Protein AF-A0A8J5E9F4-F1 (afdb_monomer_lite)

Secondary structure (DSSP, 8-state):
-HHHHHHHHHHHHHHHHHHHHHHHHHS---TTSSEEEEEESS-SSS-S---EEEEEPTT-PPPPEEEEEEEEEEEEESS-EEEEEESSSS--SS-SEEEEE-TT--EEEEEEEEEEEEEEEE--S--HHHHHHHHHHHHHHHTT--

Foldseek 3Di:
DVVVVVVVVVVVVVLQVVQVVCVVVVPDADLQFQKKKFFDAPDLQPSDDTPDIDTHGPPDFDDKDFAPKTQKMFMQGQAWKKKFFDQDSPPDDDTPDIDIAGNHDGDINRGPDIGGIMTIDGDVPPDVVNVVVVVVVVVVVVVVPD

Structure (mmCIF, N/CA/C/O backbone):
data_AF-A0A8J5E9F4-F1
#
_entry.id   AF-A0A8J5E9F4-F1
#
loop_
_atom_site.group_PDB
_atom_site.id
_atom_site.type_symbol
_atom_site.label_atom_id
_atom_site.label_alt_id
_atom_site.label_comp_id
_atom_site.label_asym_id
_atom_site.label_entity_id
_atom_site.label_seq_id
_atom_site.pdbx_PDB_ins_code
_atom_site.Cartn_x
_atom_site.Cartn_y
_atom_site.Cartn_z
_atom_site.occupancy
_atom_site.B_iso_or_equiv
_atom_site.auth_seq_id
_atom_site.auth_comp_id
_atom_site.auth_asym_id
_atom_site.auth_atom_id
_atom_site.pdbx_PDB_model_num
ATOM 1 N N . MET A 1 1 ? 1.496 -10.541 -42.081 1.00 54.34 1 MET A N 1
ATOM 2 C CA . MET A 1 1 ? 2.315 -10.512 -40.844 1.00 54.34 1 MET A CA 1
ATOM 3 C C . MET A 1 1 ? 2.073 -9.296 -39.942 1.00 54.34 1 MET A C 1
ATOM 5 O O . MET A 1 1 ? 1.947 -9.504 -38.746 1.00 54.34 1 MET A O 1
ATOM 9 N N . LYS A 1 2 ? 1.945 -8.055 -40.449 1.00 53.44 2 LYS A N 1
ATOM 10 C CA . LYS A 1 2 ? 1.704 -6.860 -39.599 1.00 53.44 2 LYS A CA 1
ATOM 11 C C . LYS A 1 2 ? 0.349 -6.853 -38.862 1.00 53.44 2 LYS A C 1
ATOM 13 O O . LYS A 1 2 ? 0.296 -6.447 -37.709 1.00 53.44 2 LYS A O 1
ATOM 18 N N . PHE A 1 3 ? -0.716 -7.371 -39.483 1.00 54.38 3 PHE A N 1
ATOM 19 C CA . PHE A 1 3 ? -2.046 -7.457 -38.859 1.00 54.38 3 PHE A CA 1
ATOM 20 C C . PHE A 1 3 ? -2.088 -8.374 -37.627 1.00 54.38 3 PHE A C 1
ATOM 22 O O . PHE A 1 3 ? -2.706 -8.016 -36.632 1.00 54.38 3 PHE A O 1
ATOM 29 N N . SER A 1 4 ? -1.378 -9.507 -37.641 1.00 64.38 4 SER A N 1
ATOM 30 C CA . SER A 1 4 ? -1.339 -10.417 -36.486 1.00 64.38 4 SER A CA 1
ATOM 31 C C . SER A 1 4 ? -0.667 -9.788 -35.266 1.00 64.38 4 SER A C 1
ATOM 33 O O . SER A 1 4 ? -1.119 -10.011 -34.152 1.00 64.38 4 SER A O 1
ATOM 35 N N . ILE A 1 5 ? 0.367 -8.963 -35.461 1.00 69.88 5 ILE A N 1
ATOM 36 C CA . ILE A 1 5 ? 1.056 -8.280 -34.354 1.00 69.88 5 ILE A CA 1
ATOM 37 C C . ILE A 1 5 ? 0.136 -7.235 -33.711 1.00 69.88 5 ILE A C 1
ATOM 39 O O . ILE A 1 5 ? 0.057 -7.160 -32.490 1.00 69.88 5 ILE A O 1
ATOM 43 N N . ILE A 1 6 ? -0.608 -6.474 -34.521 1.00 71.75 6 ILE A N 1
ATOM 44 C CA . ILE A 1 6 ? -1.554 -5.464 -34.022 1.00 71.75 6 ILE A CA 1
ATOM 45 C C . ILE A 1 6 ? -2.678 -6.124 -33.212 1.00 71.75 6 ILE A C 1
ATOM 47 O O . ILE A 1 6 ? -3.019 -5.640 -32.136 1.00 71.75 6 ILE A O 1
ATOM 51 N N . VAL A 1 7 ? -3.209 -7.256 -33.683 1.00 73.81 7 VAL A N 1
ATOM 52 C CA . VAL A 1 7 ? -4.255 -8.007 -32.969 1.00 73.81 7 VAL A CA 1
ATOM 53 C C . VAL A 1 7 ? -3.731 -8.572 -31.647 1.00 73.81 7 VAL A C 1
ATOM 55 O O . VAL A 1 7 ? -4.403 -8.447 -30.628 1.00 73.81 7 VAL A O 1
ATOM 58 N N . ILE A 1 8 ? -2.515 -9.128 -31.628 1.00 72.38 8 ILE A N 1
ATOM 59 C CA . ILE A 1 8 ? -1.897 -9.645 -30.396 1.00 72.38 8 ILE A CA 1
ATOM 60 C C . ILE A 1 8 ? -1.695 -8.520 -29.374 1.00 72.38 8 ILE A C 1
ATOM 62 O O . ILE A 1 8 ? -2.064 -8.679 -28.212 1.00 72.38 8 ILE A O 1
ATOM 66 N N . LEU A 1 9 ? -1.167 -7.368 -29.798 1.00 69.31 9 LEU A N 1
ATOM 67 C CA . LEU A 1 9 ? -0.972 -6.217 -28.912 1.00 69.31 9 LEU A CA 1
ATOM 68 C C . LEU A 1 9 ? -2.304 -5.681 -28.370 1.00 69.31 9 LEU A C 1
ATOM 70 O O . LEU A 1 9 ? -2.402 -5.402 -27.177 1.00 69.31 9 LEU A O 1
ATOM 74 N N . ALA A 1 10 ? -3.341 -5.601 -29.207 1.00 70.56 10 ALA A N 1
ATOM 75 C CA . ALA A 1 10 ? -4.676 -5.194 -28.776 1.00 70.56 10 ALA A CA 1
ATOM 76 C C . ALA A 1 10 ? -5.272 -6.170 -27.747 1.00 70.56 10 ALA A C 1
ATOM 78 O O . ALA A 1 10 ? -5.813 -5.735 -26.733 1.00 70.56 10 ALA A O 1
ATOM 79 N N . CYS A 1 11 ? -5.124 -7.483 -27.953 1.00 69.62 11 CYS A N 1
ATOM 80 C CA . CYS A 1 11 ? -5.562 -8.488 -26.982 1.00 69.62 11 CYS A CA 1
ATOM 81 C C . CYS A 1 11 ? -4.821 -8.364 -25.643 1.00 69.62 11 CYS A C 1
ATOM 83 O O . CYS A 1 11 ? -5.462 -8.438 -24.598 1.00 69.62 11 CYS A O 1
ATOM 85 N N . ILE A 1 12 ? -3.504 -8.133 -25.655 1.00 70.69 12 ILE A N 1
ATOM 86 C CA . ILE A 1 12 ? -2.720 -7.930 -24.426 1.00 70.69 12 ILE A CA 1
ATOM 87 C C . ILE A 1 12 ? -3.234 -6.703 -23.661 1.00 70.69 12 ILE A C 1
ATOM 89 O O . ILE A 1 12 ? -3.514 -6.806 -22.467 1.00 70.69 12 ILE A O 1
ATOM 93 N N . TYR A 1 13 ? -3.447 -5.581 -24.353 1.00 68.06 13 TYR A N 1
ATOM 94 C CA . TYR A 1 13 ? -3.987 -4.359 -23.747 1.00 68.06 13 TYR A CA 1
ATOM 95 C C . TYR A 1 13 ? -5.382 -4.564 -23.143 1.00 68.06 13 TYR A C 1
ATOM 97 O O . TYR A 1 13 ? -5.653 -4.105 -22.033 1.00 68.06 13 TYR A O 1
ATOM 105 N N . LEU A 1 14 ? -6.263 -5.287 -23.840 1.00 66.75 14 LEU A N 1
ATOM 106 C CA . LEU A 1 14 ? -7.608 -5.588 -23.344 1.00 66.75 14 LEU A CA 1
ATOM 107 C C . LEU A 1 14 ? -7.574 -6.465 -22.085 1.00 66.75 14 LEU A C 1
ATOM 109 O O . LEU A 1 14 ? -8.319 -6.204 -21.141 1.00 66.75 14 LEU A O 1
ATOM 113 N N . VAL A 1 15 ? -6.686 -7.462 -22.032 1.00 67.00 15 VAL A N 1
ATOM 114 C CA . VAL A 1 15 ? -6.511 -8.322 -20.848 1.00 67.00 15 VAL A CA 1
ATOM 115 C C . VAL A 1 15 ? -5.973 -7.520 -19.659 1.00 67.00 15 VAL A C 1
ATOM 117 O O . VAL A 1 15 ? -6.469 -7.668 -18.538 1.00 67.00 15 VAL A O 1
ATOM 120 N N . GLN A 1 16 ? -5.011 -6.622 -19.889 1.00 63.78 16 GLN A N 1
ATOM 121 C CA . GLN A 1 16 ? -4.491 -5.734 -18.846 1.00 63.78 16 GLN A CA 1
ATOM 122 C C . GLN A 1 16 ? -5.591 -4.817 -18.294 1.00 63.78 16 GLN A C 1
ATOM 124 O O . GLN A 1 16 ? -5.787 -4.767 -17.077 1.00 63.78 16 GLN A O 1
ATOM 129 N N . ALA A 1 17 ? -6.358 -4.166 -19.173 1.00 64.00 17 ALA A N 1
ATOM 130 C CA . ALA A 1 17 ? -7.455 -3.282 -18.786 1.00 64.00 17 ALA A CA 1
ATOM 131 C C . ALA A 1 17 ? -8.556 -4.022 -18.006 1.00 64.00 17 ALA A C 1
ATOM 133 O O . ALA A 1 17 ? -9.027 -3.517 -16.987 1.00 64.00 17 ALA A O 1
ATOM 134 N N . ALA A 1 18 ? -8.916 -5.240 -18.424 1.00 65.00 18 ALA A N 1
ATOM 135 C CA . ALA A 1 18 ? -9.903 -6.066 -17.729 1.00 65.00 18 ALA A CA 1
ATOM 136 C C . ALA A 1 18 ? -9.443 -6.457 -16.314 1.00 65.00 18 ALA A C 1
ATOM 138 O O . ALA A 1 18 ? -10.214 -6.344 -15.363 1.00 65.00 18 ALA A O 1
ATOM 139 N N . SER A 1 19 ? -8.172 -6.841 -16.147 1.00 65.06 19 SER A N 1
ATOM 140 C CA . SER A 1 19 ? -7.621 -7.212 -14.834 1.00 65.06 19 SER A CA 1
ATOM 141 C C . SER A 1 19 ? -7.599 -6.042 -13.841 1.00 65.06 19 SER A C 1
ATOM 143 O O . SER A 1 19 ? -7.867 -6.223 -12.651 1.00 65.06 19 SER A O 1
ATOM 145 N N . LEU A 1 20 ? -7.325 -4.828 -14.330 1.00 63.69 20 LEU A N 1
ATOM 146 C CA . LEU A 1 20 ? -7.432 -3.596 -13.553 1.00 63.69 20 LEU A CA 1
ATOM 147 C C . LEU A 1 20 ? -8.896 -3.309 -13.220 1.00 63.69 20 LEU A C 1
ATOM 149 O O . LEU A 1 20 ? -9.217 -3.104 -12.054 1.00 63.69 20 LEU A O 1
ATOM 153 N N . PHE A 1 21 ? -9.794 -3.368 -14.202 1.00 60.44 21 PHE A N 1
ATOM 154 C CA . PHE A 1 21 ? -11.221 -3.108 -14.010 1.00 60.44 21 PHE A CA 1
ATOM 155 C C . PHE A 1 21 ? -11.863 -4.045 -12.975 1.00 60.44 21 PHE A C 1
ATOM 157 O O . PHE A 1 21 ? -12.551 -3.578 -12.065 1.00 60.44 21 PHE A O 1
ATOM 164 N N . GLU A 1 22 ? -11.570 -5.348 -13.026 1.00 62.75 22 GLU A N 1
ATOM 165 C CA . GLU A 1 22 ? -12.019 -6.304 -12.007 1.00 62.75 22 GLU A CA 1
ATOM 166 C C . GLU A 1 22 ? -11.485 -5.971 -10.612 1.00 62.75 22 GLU A C 1
ATOM 168 O O . GLU A 1 22 ? -12.187 -6.176 -9.626 1.00 62.75 22 GLU A O 1
ATOM 173 N N . ARG A 1 23 ? -10.273 -5.422 -10.490 1.00 66.75 23 ARG A N 1
ATOM 174 C CA . ARG A 1 23 ? -9.724 -4.988 -9.194 1.00 66.75 23 ARG A CA 1
ATOM 175 C C . ARG A 1 23 ? -10.371 -3.697 -8.713 1.00 66.75 23 ARG A C 1
ATOM 177 O O . ARG A 1 23 ? -10.712 -3.601 -7.535 1.00 66.75 23 ARG A O 1
ATOM 184 N N . TYR A 1 24 ? -10.616 -2.750 -9.616 1.00 62.62 24 TYR A N 1
ATOM 185 C CA . TYR A 1 24 ? -11.368 -1.531 -9.325 1.00 62.62 24 TYR A CA 1
ATOM 186 C C . TYR A 1 24 ? -12.796 -1.845 -8.866 1.00 62.62 24 TYR A C 1
ATOM 188 O O . TYR A 1 24 ? -13.279 -1.205 -7.935 1.00 62.62 24 TYR A O 1
ATOM 196 N N . ILE A 1 25 ? -13.468 -2.841 -9.445 1.00 55.91 25 ILE A N 1
ATOM 197 C CA . ILE A 1 25 ? -14.843 -3.207 -9.065 1.00 55.91 25 ILE A CA 1
ATOM 198 C C . ILE A 1 25 ? -14.876 -4.176 -7.881 1.00 55.91 25 ILE A C 1
ATOM 200 O O . ILE A 1 25 ? -15.697 -4.018 -6.980 1.00 55.91 25 ILE A O 1
ATOM 204 N N . GLY A 1 26 ? -13.985 -5.166 -7.861 1.00 52.78 26 GLY A N 1
ATOM 205 C CA . GLY A 1 26 ? -13.918 -6.224 -6.855 1.00 52.78 26 GLY A CA 1
ATOM 206 C C . GLY A 1 26 ? -13.401 -5.746 -5.500 1.00 52.78 26 GLY A C 1
ATOM 207 O O . GLY A 1 26 ? -13.837 -6.253 -4.466 1.00 52.78 26 GLY A O 1
ATOM 208 N N . ASN A 1 27 ? -12.552 -4.713 -5.465 1.00 56.38 27 ASN A N 1
ATOM 209 C CA . ASN A 1 27 ? -12.261 -3.978 -4.235 1.00 56.38 27 ASN A CA 1
ATOM 210 C C . ASN A 1 27 ? -13.350 -2.926 -3.989 1.00 56.38 27 ASN A C 1
ATOM 212 O O . ASN A 1 27 ? -13.087 -1.720 -3.998 1.00 56.38 27 ASN A O 1
ATOM 216 N N . LYS A 1 28 ? -14.598 -3.362 -3.779 1.00 54.12 28 LYS A N 1
ATOM 217 C CA . LYS A 1 28 ? -15.578 -2.509 -3.096 1.00 54.12 28 LYS A CA 1
ATOM 218 C C . LYS A 1 28 ? -15.034 -2.193 -1.703 1.00 54.12 28 LYS A C 1
ATOM 220 O O . LYS A 1 28 ? -14.598 -3.096 -0.990 1.00 54.12 28 LYS A O 1
ATOM 225 N N . VAL A 1 29 ? -15.045 -0.906 -1.376 1.00 54.66 29 VAL A N 1
ATOM 226 C CA . VAL A 1 29 ? -14.647 -0.306 -0.100 1.00 54.66 29 VAL A CA 1
ATOM 227 C C . VAL A 1 29 ? -15.392 -1.039 1.017 1.00 54.66 29 VAL A C 1
ATOM 229 O O . VAL A 1 29 ? -16.593 -0.870 1.203 1.00 54.66 29 VAL A O 1
ATOM 232 N N . ASN A 1 30 ? -14.711 -1.969 1.686 1.00 61.59 30 ASN A N 1
ATOM 233 C CA . ASN A 1 30 ? -15.282 -2.704 2.803 1.00 61.59 30 ASN A CA 1
ATOM 234 C C . ASN A 1 30 ? -14.926 -1.938 4.069 1.00 61.59 30 ASN A C 1
ATOM 236 O O . ASN A 1 30 ? -13.826 -2.108 4.583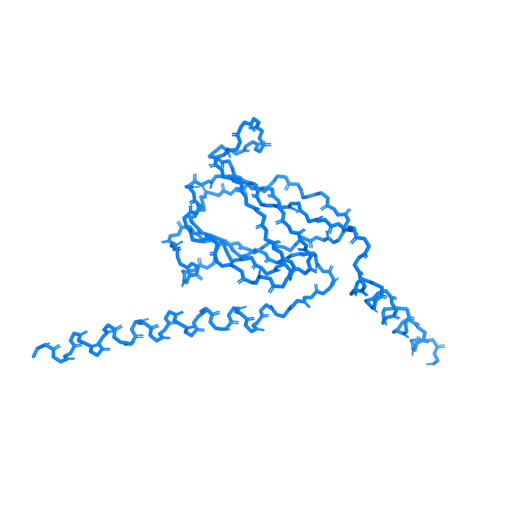 1.00 61.59 30 ASN A O 1
ATOM 240 N N . TYR A 1 31 ? -15.879 -1.165 4.590 1.00 62.88 31 TYR A N 1
ATOM 241 C CA . TYR A 1 31 ? -15.730 -0.304 5.774 1.00 62.88 31 TYR A CA 1
ATOM 242 C C . TYR A 1 31 ? -15.305 -1.044 7.059 1.00 62.88 31 TYR A C 1
ATOM 244 O O . TYR A 1 31 ? -14.986 -0.429 8.072 1.00 62.88 31 TYR A O 1
ATOM 252 N N . LYS A 1 32 ? -15.269 -2.384 7.036 1.00 67.19 32 LYS A N 1
ATOM 253 C CA . LYS A 1 32 ? -14.634 -3.212 8.072 1.00 67.19 32 LYS A CA 1
ATOM 254 C C . LYS A 1 32 ? -13.107 -3.035 8.127 1.00 67.19 32 LYS A C 1
ATOM 256 O O . LYS A 1 32 ? -12.493 -3.392 9.135 1.00 67.19 32 LYS A O 1
ATOM 261 N N . TYR A 1 33 ? -12.500 -2.554 7.047 1.00 74.19 33 TYR A N 1
ATOM 262 C CA . TYR A 1 33 ? -11.066 -2.356 6.862 1.00 74.19 33 TYR A CA 1
ATOM 263 C C . TYR A 1 33 ? -10.802 -0.906 6.452 1.00 74.19 33 TYR A C 1
ATOM 265 O O . TYR A 1 33 ? -11.607 -0.311 5.746 1.00 74.19 33 TYR A O 1
ATOM 273 N N . SER A 1 34 ? -9.670 -0.346 6.874 1.00 76.44 34 SER A N 1
ATOM 274 C CA . SER A 1 34 ? -9.265 0.992 6.450 1.00 76.44 34 SER A CA 1
ATOM 275 C C . SER A 1 34 ? -8.694 1.029 5.045 1.00 76.44 34 SER A C 1
ATOM 277 O O . SER A 1 34 ? -8.848 2.013 4.335 1.00 76.44 34 SER A O 1
ATOM 279 N N . ALA A 1 35 ? -8.054 -0.058 4.631 1.00 78.56 35 ALA A N 1
ATOM 280 C CA . ALA A 1 35 ? -7.573 -0.231 3.275 1.00 78.56 35 ALA A CA 1
ATOM 281 C C . ALA A 1 35 ? -7.400 -1.709 2.961 1.00 78.56 35 ALA A C 1
ATOM 283 O O . ALA A 1 35 ? -7.118 -2.530 3.844 1.00 78.56 35 ALA A O 1
ATOM 284 N N . LYS A 1 36 ? -7.497 -2.024 1.674 1.00 82.88 36 LYS A N 1
ATOM 285 C CA . LYS A 1 36 ? -6.972 -3.260 1.113 1.00 82.88 36 LYS A CA 1
ATOM 286 C C . LYS A 1 36 ? -5.835 -2.928 0.157 1.00 82.88 36 LYS A C 1
ATOM 288 O O . LYS A 1 36 ? -6.011 -2.131 -0.761 1.00 82.88 36 LYS A O 1
ATOM 293 N N . VAL A 1 37 ? -4.690 -3.564 0.372 1.00 83.31 37 VAL A N 1
ATOM 294 C CA . VAL A 1 37 ? -3.486 -3.383 -0.440 1.00 83.31 37 VAL A CA 1
ATOM 295 C C . VAL A 1 37 ? -3.068 -4.721 -1.027 1.00 83.31 37 VAL A C 1
ATOM 297 O O . VAL A 1 37 ? -2.723 -5.650 -0.297 1.00 83.31 37 VAL A O 1
ATOM 300 N N . ASP A 1 38 ? -3.098 -4.814 -2.349 1.00 86.56 38 ASP A N 1
ATOM 301 C CA . ASP A 1 38 ? -2.605 -5.963 -3.099 1.00 86.56 38 ASP A CA 1
ATOM 302 C C . ASP A 1 38 ? -1.208 -5.639 -3.651 1.00 86.56 38 ASP A C 1
ATOM 304 O O . ASP A 1 38 ? -0.998 -4.571 -4.217 1.00 86.56 38 ASP A O 1
ATOM 308 N N . LEU A 1 39 ? -0.249 -6.549 -3.474 1.00 85.94 39 LEU A N 1
ATOM 309 C CA . LEU A 1 39 ? 1.167 -6.356 -3.811 1.00 85.94 39 LEU A CA 1
ATOM 310 C C . LEU A 1 39 ? 1.605 -7.248 -4.977 1.00 85.94 39 LEU A C 1
ATOM 312 O O . LEU A 1 39 ? 1.098 -8.369 -5.120 1.00 85.94 39 LEU A O 1
ATOM 316 N N . PHE A 1 40 ? 2.584 -6.773 -5.755 1.00 85.56 40 PHE A N 1
ATOM 317 C CA . PHE A 1 40 ? 3.107 -7.424 -6.964 1.00 85.56 40 PHE A CA 1
ATOM 318 C C . PHE A 1 40 ? 4.638 -7.308 -7.020 1.00 85.56 40 PHE A C 1
ATOM 320 O O . PHE A 1 40 ? 5.162 -6.210 -6.837 1.00 85.56 40 PHE A O 1
ATOM 327 N N . ASP A 1 41 ? 5.354 -8.403 -7.295 1.00 77.44 41 ASP A N 1
ATOM 328 C CA . ASP A 1 41 ? 6.830 -8.426 -7.382 1.00 77.44 41 ASP A CA 1
ATOM 329 C C . ASP A 1 41 ? 7.366 -8.071 -8.782 1.00 77.44 41 ASP A C 1
ATOM 331 O O . ASP A 1 41 ? 8.443 -7.504 -8.899 1.00 77.44 41 ASP A O 1
ATOM 335 N N . MET A 1 42 ? 6.608 -8.346 -9.848 1.00 70.56 42 MET A N 1
ATOM 336 C CA . MET A 1 42 ? 7.104 -8.227 -11.234 1.00 70.56 42 MET A CA 1
ATOM 337 C C . MET A 1 42 ? 6.320 -7.261 -12.122 1.00 70.56 42 MET A C 1
ATOM 339 O O . MET A 1 42 ? 6.690 -7.012 -13.268 1.00 70.56 42 MET A O 1
ATOM 343 N N . SER A 1 43 ? 5.216 -6.717 -11.625 1.00 75.12 43 SER A N 1
ATOM 344 C CA . SER A 1 43 ? 4.378 -5.800 -12.393 1.00 75.12 43 SER A CA 1
ATOM 345 C C . SER A 1 43 ? 4.643 -4.375 -11.948 1.00 75.12 43 SER A C 1
ATOM 347 O O . SER A 1 43 ? 4.615 -4.101 -10.751 1.00 75.12 43 SER A O 1
ATOM 349 N N . LYS A 1 44 ? 4.821 -3.461 -12.904 1.00 71.19 44 LYS A N 1
ATOM 350 C CA . LYS A 1 44 ? 4.827 -2.017 -12.637 1.00 71.19 44 LYS A CA 1
ATOM 351 C C . LYS A 1 44 ? 3.446 -1.388 -12.761 1.00 71.19 44 LYS A C 1
ATOM 353 O O . LYS A 1 44 ? 3.296 -0.255 -12.357 1.00 71.19 44 LYS A O 1
ATOM 358 N N . GLU A 1 45 ? 2.442 -2.100 -13.260 1.00 75.94 45 GLU A N 1
ATOM 359 C CA . GLU A 1 45 ? 1.121 -1.535 -13.589 1.00 75.94 45 GLU A CA 1
ATOM 360 C C . GLU A 1 45 ? -0.011 -2.156 -12.758 1.00 75.94 45 GLU A C 1
ATOM 362 O O . GLU A 1 45 ? -1.182 -2.087 -13.119 1.00 75.94 45 GLU A O 1
ATOM 367 N N . CYS A 1 46 ? 0.330 -2.815 -11.648 1.00 78.75 46 CYS A N 1
ATOM 368 C CA . CYS A 1 46 ? -0.604 -3.593 -10.834 1.00 78.75 46 CYS A CA 1
ATOM 369 C C . CYS A 1 46 ? -1.494 -4.559 -11.644 1.00 78.75 46 CYS A C 1
ATOM 371 O O . CYS A 1 46 ? -2.639 -4.805 -11.264 1.00 78.75 46 CYS A O 1
ATOM 373 N N . ASN A 1 47 ? -0.981 -5.113 -12.741 1.00 75.06 47 ASN A N 1
ATOM 374 C CA . ASN A 1 47 ? -1.660 -6.081 -13.611 1.00 75.06 47 ASN A CA 1
ATOM 375 C C . ASN A 1 47 ? -1.018 -7.479 -13.550 1.00 75.06 47 ASN A C 1
ATOM 377 O O . ASN A 1 47 ? -1.522 -8.427 -14.144 1.00 75.06 47 ASN A O 1
ATOM 381 N N . GLY A 1 48 ? 0.067 -7.629 -12.784 1.00 75.19 48 GLY A N 1
ATOM 382 C CA . GLY A 1 48 ? 0.729 -8.911 -12.552 1.00 75.19 48 GLY A CA 1
ATOM 383 C C . GLY A 1 48 ? 0.023 -9.818 -11.541 1.00 75.19 48 GLY A C 1
ATOM 384 O O . GLY A 1 48 ? -1.004 -9.474 -10.934 1.00 75.19 48 GLY A O 1
ATOM 385 N N . ALA A 1 49 ? 0.624 -10.991 -11.331 1.00 80.19 49 ALA A N 1
ATOM 386 C CA . ALA A 1 49 ? 0.203 -11.944 -10.313 1.00 80.19 49 ALA A CA 1
ATOM 387 C C . ALA A 1 49 ? 0.379 -11.346 -8.911 1.00 80.19 49 ALA A C 1
ATOM 389 O O . ALA A 1 49 ? 1.448 -10.851 -8.556 1.00 80.19 49 ALA A O 1
ATOM 390 N N . ARG A 1 50 ? -0.690 -11.376 -8.111 1.00 84.94 50 ARG A N 1
ATOM 391 C CA . ARG A 1 50 ? -0.657 -10.873 -6.736 1.00 84.94 50 ARG A CA 1
ATOM 392 C C . ARG A 1 50 ? 0.163 -11.815 -5.867 1.00 84.94 50 ARG A C 1
ATOM 394 O O . ARG A 1 50 ? -0.207 -12.977 -5.724 1.00 84.94 50 ARG A O 1
ATOM 401 N N . ILE A 1 51 ? 1.187 -11.287 -5.208 1.00 84.12 51 ILE A N 1
ATOM 402 C CA . ILE A 1 51 ? 2.014 -12.062 -4.273 1.00 84.12 51 ILE A CA 1
ATOM 403 C C . ILE A 1 51 ? 1.457 -12.021 -2.846 1.00 84.12 51 ILE A C 1
ATOM 405 O O . ILE A 1 51 ? 1.630 -12.960 -2.072 1.00 84.12 51 ILE A O 1
ATOM 409 N N . LYS A 1 52 ? 0.774 -10.930 -2.475 1.00 85.12 52 LYS A N 1
ATOM 410 C CA . LYS A 1 52 ? 0.227 -10.735 -1.127 1.00 85.12 52 LYS A CA 1
ATOM 411 C C . LYS A 1 52 ? -0.953 -9.772 -1.145 1.00 85.12 52 LYS A C 1
ATOM 413 O O . LYS A 1 52 ? -1.008 -8.870 -1.973 1.00 85.12 52 LYS A O 1
ATOM 418 N N . SER A 1 53 ? -1.881 -9.967 -0.214 1.00 85.50 53 SER A N 1
ATOM 419 C CA . SER A 1 53 ? -2.980 -9.040 0.066 1.00 85.50 53 SER A CA 1
ATOM 420 C C . SER A 1 53 ? -2.954 -8.686 1.549 1.00 85.50 53 SER A C 1
ATOM 422 O O . SER A 1 53 ? -2.818 -9.572 2.398 1.00 85.50 53 SER A O 1
ATOM 424 N N . ILE A 1 54 ? -3.038 -7.399 1.862 1.00 82.56 54 ILE A N 1
ATOM 425 C CA . ILE A 1 54 ? -3.002 -6.859 3.219 1.00 82.56 54 ILE A CA 1
ATOM 426 C C . ILE A 1 54 ? -4.311 -6.111 3.451 1.00 82.56 54 ILE A C 1
ATOM 428 O O . ILE A 1 54 ? -4.642 -5.187 2.716 1.00 82.56 54 ILE A O 1
ATOM 432 N N . ASN A 1 55 ? -5.042 -6.506 4.492 1.00 81.00 55 ASN A N 1
ATOM 433 C CA . ASN A 1 55 ? -6.212 -5.772 4.962 1.00 81.00 55 ASN A CA 1
ATOM 434 C C . ASN A 1 55 ? -5.829 -4.991 6.221 1.00 81.00 55 ASN A C 1
ATOM 436 O O . ASN A 1 55 ? -5.504 -5.590 7.252 1.00 81.00 55 ASN A O 1
ATOM 440 N N . VAL A 1 56 ? -5.891 -3.668 6.143 1.00 76.50 56 VAL A N 1
ATOM 441 C CA . VAL A 1 56 ? -5.621 -2.765 7.264 1.00 76.50 56 VAL A CA 1
ATOM 442 C C . VAL A 1 56 ? -6.903 -2.606 8.068 1.00 76.50 56 VAL A C 1
ATOM 444 O O . VAL A 1 56 ? -7.960 -2.372 7.497 1.00 76.50 56 VAL A O 1
ATOM 447 N N . LYS A 1 57 ? -6.857 -2.784 9.390 1.00 74.25 57 LYS A N 1
ATOM 448 C CA . LYS A 1 57 ? -8.040 -2.585 10.245 1.00 74.25 57 LYS A CA 1
ATOM 449 C C . LYS A 1 57 ? -8.148 -1.113 10.675 1.00 74.25 57 LYS A C 1
ATOM 451 O O . LYS A 1 57 ? -7.100 -0.513 10.901 1.00 74.25 57 LYS A O 1
ATOM 456 N N . PRO A 1 58 ? -9.369 -0.597 10.907 1.00 68.00 58 PRO A N 1
ATOM 457 C CA . PRO A 1 58 ? -9.575 0.715 11.517 1.00 68.00 58 PRO A CA 1
ATOM 458 C C . PRO A 1 58 ? -8.861 0.828 12.858 1.00 68.00 58 PRO A C 1
ATOM 460 O O . PRO A 1 58 ? -8.816 -0.150 13.616 1.00 68.00 58 PRO A O 1
ATOM 463 N N . ASN A 1 59 ? -8.330 2.016 13.155 1.00 60.59 59 ASN A N 1
ATOM 464 C CA . ASN A 1 59 ? -7.648 2.335 14.417 1.00 60.59 59 ASN A CA 1
ATOM 465 C C . ASN A 1 59 ? -6.433 1.461 14.761 1.00 60.59 59 ASN A C 1
ATOM 467 O O . ASN A 1 59 ? -6.064 1.330 15.931 1.00 60.59 59 ASN A O 1
ATOM 471 N N . LYS A 1 60 ? -5.806 0.811 13.777 1.00 59.28 60 LYS A N 1
ATOM 472 C CA . LYS A 1 60 ? -4.546 0.100 13.997 1.00 59.28 60 LYS A CA 1
ATOM 473 C C . LYS A 1 60 ? -3.461 0.691 13.118 1.00 59.28 60 LYS A C 1
ATOM 475 O O . LYS A 1 60 ? -3.475 0.479 11.912 1.00 59.28 60 LYS A O 1
ATOM 480 N N . TYR A 1 61 ? -2.474 1.323 13.757 1.00 53.72 61 TYR A N 1
ATOM 481 C CA . TYR A 1 61 ? -1.137 1.461 13.182 1.00 53.72 61 TYR A CA 1
ATOM 482 C C . TYR A 1 61 ? -0.708 0.096 12.638 1.00 53.72 61 TYR A C 1
ATOM 484 O O . TYR A 1 61 ? -0.727 -0.905 13.368 1.00 53.72 61 TYR A O 1
ATOM 492 N N . THR A 1 62 ? -0.366 0.014 11.355 1.00 61.47 62 THR A N 1
ATOM 493 C CA . THR A 1 62 ? 0.087 -1.259 10.794 1.00 61.47 62 THR A CA 1
ATOM 494 C C . THR A 1 62 ? 1.461 -1.613 11.323 1.00 61.47 62 THR A C 1
ATOM 496 O O . THR A 1 62 ? 2.384 -0.801 11.318 1.00 61.47 62 THR A O 1
ATOM 499 N N . GLN A 1 63 ? 1.590 -2.873 11.722 1.00 70.19 63 GLN A N 1
ATOM 500 C CA . GLN A 1 63 ? 2.873 -3.524 11.926 1.00 70.19 63 GLN A CA 1
ATOM 501 C C . GLN A 1 63 ? 3.696 -3.478 10.633 1.00 70.19 63 GLN A C 1
ATOM 503 O O . GLN A 1 63 ? 3.142 -3.543 9.538 1.00 70.19 63 GLN A O 1
ATOM 508 N N . CYS A 1 64 ? 5.019 -3.417 10.771 1.00 82.31 64 CYS A N 1
ATOM 509 C CA . CYS A 1 64 ? 5.936 -3.571 9.648 1.00 82.31 64 CYS A CA 1
ATOM 510 C C . CYS A 1 64 ? 5.642 -4.878 8.901 1.00 82.31 64 CYS A C 1
ATOM 512 O O . CYS A 1 64 ? 5.718 -5.970 9.474 1.00 82.31 64 CYS A O 1
ATOM 514 N N . HIS A 1 65 ? 5.301 -4.779 7.620 1.00 83.31 65 HIS A N 1
ATOM 515 C CA . HIS A 1 65 ? 5.097 -5.943 6.777 1.00 83.31 65 HIS A CA 1
ATOM 516 C C . HIS A 1 65 ? 6.408 -6.287 6.082 1.00 83.31 65 HIS A C 1
ATOM 518 O O . HIS A 1 65 ? 6.818 -5.595 5.157 1.00 83.31 65 HIS A O 1
ATOM 524 N N . HIS A 1 66 ? 7.044 -7.379 6.505 1.00 84.75 66 HIS A N 1
ATOM 525 C CA . HIS A 1 66 ? 8.202 -7.934 5.807 1.00 84.75 66 HIS A CA 1
ATOM 526 C C . HIS A 1 66 ? 7.757 -8.641 4.522 1.00 84.75 66 HIS A C 1
ATOM 528 O O . HIS A 1 66 ? 6.788 -9.417 4.522 1.00 84.75 66 HIS A O 1
ATOM 534 N N . LEU A 1 67 ? 8.456 -8.347 3.431 1.00 80.38 67 LEU A N 1
ATOM 535 C CA . LEU A 1 67 ? 8.154 -8.790 2.076 1.00 80.38 67 LEU A CA 1
ATOM 536 C C . LEU A 1 67 ? 9.427 -9.350 1.426 1.00 80.38 67 LEU A C 1
ATOM 538 O O . LEU A 1 67 ? 10.549 -9.071 1.863 1.00 80.38 67 LEU A O 1
ATOM 542 N N . SER A 1 68 ? 9.241 -10.213 0.429 1.00 78.12 68 SER A N 1
ATOM 543 C CA . SER A 1 68 ? 10.342 -10.793 -0.341 1.00 78.12 68 SER A CA 1
ATOM 544 C C . SER A 1 68 ? 10.935 -9.785 -1.315 1.00 78.12 68 SER A C 1
ATOM 546 O O . SER A 1 68 ? 12.153 -9.656 -1.314 1.00 78.12 68 SER A O 1
ATOM 548 N N . ASP A 1 69 ? 10.065 -9.121 -2.081 1.00 82.31 69 ASP A N 1
ATOM 549 C CA . ASP A 1 69 ? 10.302 -7.965 -2.952 1.00 82.31 69 ASP A CA 1
ATOM 550 C C . ASP A 1 69 ? 8.928 -7.428 -3.416 1.00 82.31 69 ASP A C 1
ATOM 552 O O . ASP A 1 69 ? 7.970 -8.206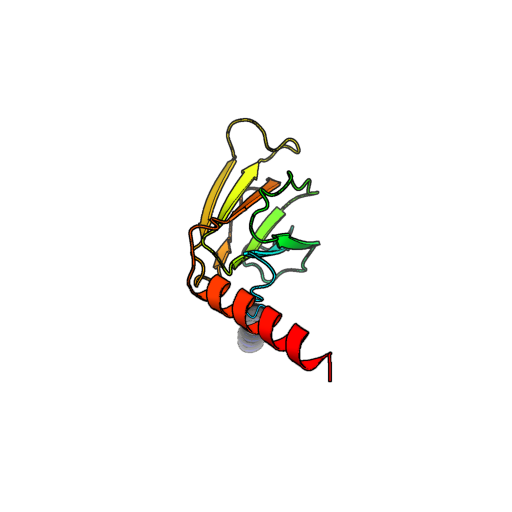 -3.523 1.00 82.31 69 ASP A O 1
ATOM 556 N N . ILE A 1 70 ? 8.808 -6.124 -3.668 1.00 85.19 70 ILE A N 1
ATOM 557 C CA . ILE A 1 70 ? 7.623 -5.490 -4.268 1.00 85.19 70 ILE A CA 1
ATOM 558 C C . ILE A 1 70 ? 8.019 -4.437 -5.302 1.00 85.19 70 ILE A C 1
ATOM 560 O O . ILE A 1 70 ? 8.898 -3.619 -5.057 1.00 85.19 70 ILE A O 1
ATOM 564 N N . ALA A 1 71 ? 7.298 -4.412 -6.425 1.00 82.44 71 ALA A N 1
ATOM 565 C CA . ALA A 1 71 ? 7.487 -3.462 -7.525 1.00 82.44 71 ALA A CA 1
ATOM 566 C C . ALA A 1 71 ? 6.257 -2.571 -7.785 1.00 82.44 71 ALA A C 1
ATOM 568 O O . ALA A 1 71 ? 6.378 -1.461 -8.311 1.00 82.44 71 ALA A O 1
ATOM 569 N N . SER A 1 72 ? 5.056 -3.033 -7.422 1.00 85.00 72 SER A N 1
ATOM 570 C CA . SER A 1 72 ? 3.855 -2.189 -7.392 1.00 85.00 72 SER A CA 1
ATOM 571 C C . SER A 1 72 ? 2.862 -2.638 -6.327 1.00 85.00 72 SER A C 1
ATOM 573 O O . SER A 1 72 ? 2.882 -3.784 -5.861 1.00 85.00 72 SER A O 1
ATOM 575 N N . ALA A 1 73 ? 1.975 -1.715 -5.957 1.00 84.81 73 ALA A N 1
ATOM 576 C CA . ALA A 1 73 ? 0.877 -1.964 -5.038 1.00 84.81 73 ALA A CA 1
ATOM 577 C C . ALA A 1 73 ? -0.424 -1.372 -5.587 1.00 84.81 73 ALA A C 1
ATOM 579 O O . ALA A 1 73 ? -0.467 -0.211 -5.990 1.00 84.81 73 ALA A O 1
ATOM 580 N N . PHE A 1 74 ? -1.492 -2.165 -5.574 1.00 85.69 74 PHE A N 1
ATOM 581 C CA . PHE A 1 74 ? -2.846 -1.674 -5.797 1.00 85.69 74 PHE A CA 1
ATOM 582 C C . PHE A 1 74 ? -3.492 -1.393 -4.451 1.00 85.69 74 PHE A C 1
ATOM 584 O O . PHE A 1 74 ? -3.636 -2.301 -3.627 1.00 85.69 74 PHE A O 1
ATOM 591 N N . ILE A 1 75 ? -3.884 -0.144 -4.237 1.00 81.56 75 ILE A N 1
ATOM 592 C CA . ILE A 1 75 ? -4.405 0.333 -2.964 1.00 81.56 75 ILE A CA 1
ATOM 593 C C . ILE A 1 75 ? -5.855 0.730 -3.184 1.00 81.56 75 ILE A C 1
ATOM 595 O O . ILE A 1 75 ? -6.174 1.567 -4.026 1.00 81.56 75 ILE A O 1
ATOM 599 N N . ALA A 1 76 ? -6.733 0.093 -2.422 1.00 80.50 76 ALA A N 1
ATOM 600 C CA . ALA A 1 76 ? -8.134 0.453 -2.317 1.00 80.50 76 ALA A CA 1
ATOM 601 C C . ALA A 1 76 ? -8.392 0.891 -0.872 1.00 80.50 76 ALA A C 1
ATOM 603 O O . ALA A 1 76 ? -8.722 0.048 -0.022 1.00 80.50 76 ALA A O 1
ATOM 604 N N . PRO A 1 77 ? -8.156 2.173 -0.567 1.00 77.50 77 PRO A N 1
ATOM 605 C CA . PRO A 1 77 ? -8.447 2.713 0.742 1.00 77.50 77 PRO A CA 1
ATOM 606 C C . PRO A 1 77 ? -9.957 2.873 0.943 1.00 77.50 77 PRO A C 1
ATOM 608 O O . PRO A 1 77 ? -10.753 2.855 0.010 1.00 77.50 77 PRO A O 1
ATOM 611 N N . SER A 1 78 ? -10.357 2.944 2.204 1.00 73.31 78 SER A N 1
ATOM 612 C CA . SER A 1 78 ? -11.674 3.413 2.658 1.00 73.31 78 SER A CA 1
ATOM 613 C C . SER A 1 78 ? -11.542 4.671 3.530 1.00 73.31 78 SER A C 1
ATOM 615 O O . SER A 1 78 ? -12.542 5.204 3.997 1.00 73.31 78 SER A O 1
ATOM 617 N N . TYR A 1 79 ? -10.295 5.093 3.771 1.00 74.12 79 TYR A N 1
ATOM 618 C CA . TYR A 1 79 ? -9.819 6.191 4.612 1.00 74.12 79 TYR A CA 1
ATOM 619 C C . TYR A 1 79 ? -8.543 6.738 3.975 1.00 74.12 79 TYR A C 1
ATOM 621 O O . TYR A 1 79 ? -7.867 5.990 3.273 1.00 74.12 79 TYR A O 1
ATOM 629 N N . ASP A 1 80 ? -8.179 7.988 4.235 1.00 78.62 80 ASP A N 1
ATOM 630 C CA . ASP A 1 80 ? -6.913 8.512 3.726 1.00 78.62 80 ASP A CA 1
ATOM 631 C C . ASP A 1 80 ? -5.760 7.706 4.337 1.00 78.62 80 ASP A C 1
ATOM 633 O O . ASP A 1 80 ? -5.686 7.516 5.552 1.00 78.62 80 ASP A O 1
ATOM 637 N N . CYS A 1 81 ? -4.885 7.164 3.493 1.00 79.38 81 CYS A N 1
ATOM 638 C CA . CYS A 1 81 ? -3.806 6.284 3.915 1.00 79.38 81 CYS A CA 1
ATOM 639 C C . CYS A 1 81 ? -2.455 6.769 3.407 1.00 79.38 81 CYS A C 1
ATOM 641 O O . CYS A 1 81 ? -2.268 7.035 2.225 1.00 79.38 81 CYS A O 1
ATOM 643 N N . THR A 1 82 ? -1.476 6.775 4.297 1.00 84.50 82 THR A N 1
ATOM 644 C CA . THR A 1 82 ? -0.061 6.942 3.999 1.00 84.50 82 THR A CA 1
ATOM 645 C C . THR A 1 82 ? 0.607 5.578 3.892 1.00 84.50 82 THR A C 1
ATOM 647 O O . THR A 1 82 ? 0.500 4.729 4.781 1.00 84.50 82 THR A O 1
ATOM 650 N N . ILE A 1 83 ? 1.325 5.368 2.799 1.00 84.88 83 ILE A N 1
ATOM 651 C CA . ILE A 1 83 ? 2.055 4.145 2.490 1.00 84.88 83 ILE A CA 1
ATOM 652 C C . ILE A 1 83 ? 3.526 4.487 2.468 1.00 84.88 83 ILE A C 1
ATOM 654 O O . ILE A 1 83 ? 3.967 5.336 1.696 1.00 84.88 83 ILE A O 1
ATOM 658 N N . THR A 1 84 ? 4.290 3.774 3.276 1.00 87.00 84 THR A N 1
ATOM 659 C CA . THR A 1 84 ? 5.722 3.990 3.401 1.00 87.00 84 THR A CA 1
ATOM 660 C C . THR A 1 84 ? 6.448 2.680 3.136 1.00 87.00 84 THR A C 1
ATOM 662 O O . THR A 1 84 ? 6.068 1.636 3.673 1.00 87.00 84 THR A O 1
ATOM 665 N N . VAL A 1 85 ? 7.470 2.720 2.283 1.00 87.88 85 VAL A N 1
ATOM 666 C CA . VAL A 1 85 ? 8.220 1.545 1.822 1.00 87.88 85 VAL A CA 1
ATOM 667 C C . VAL A 1 85 ? 9.713 1.759 2.049 1.00 87.88 85 VAL A C 1
ATOM 669 O O . VAL A 1 85 ? 10.247 2.846 1.819 1.00 87.88 85 VAL A O 1
ATOM 672 N N . TRP A 1 86 ? 10.385 0.693 2.476 1.00 89.50 86 TRP A N 1
ATOM 673 C CA . TRP A 1 86 ? 11.829 0.640 2.681 1.00 89.50 86 TRP A CA 1
ATOM 674 C C . TRP A 1 86 ? 12.440 -0.489 1.846 1.00 89.50 86 TRP A C 1
ATOM 676 O O . TRP A 1 86 ? 11.857 -1.573 1.714 1.00 89.50 86 TRP A O 1
ATOM 686 N N . LYS A 1 87 ? 13.654 -0.266 1.334 1.00 86.12 87 LYS A N 1
ATOM 687 C CA . LYS A 1 87 ? 14.480 -1.301 0.690 1.00 86.12 87 LYS A CA 1
ATOM 688 C C . LYS A 1 87 ? 14.930 -2.384 1.650 1.00 86.12 87 LYS A C 1
ATOM 690 O O . LYS A 1 87 ? 15.183 -3.508 1.227 1.00 86.12 87 LYS A O 1
ATOM 695 N N . ASP A 1 88 ? 15.067 -2.068 2.931 1.00 83.31 88 ASP A N 1
ATOM 696 C CA . ASP A 1 88 ? 15.415 -3.061 3.936 1.00 83.31 88 ASP A CA 1
ATOM 697 C C . ASP A 1 88 ? 14.169 -3.749 4.512 1.00 83.31 88 ASP A C 1
ATOM 699 O O . ASP A 1 88 ? 13.023 -3.396 4.227 1.00 83.31 88 ASP A O 1
ATOM 703 N N . ARG A 1 89 ? 14.389 -4.784 5.324 1.00 81.38 89 ARG A N 1
ATOM 704 C CA . ARG A 1 89 ? 13.318 -5.508 6.020 1.00 81.38 89 ARG A CA 1
ATOM 705 C C . ARG A 1 89 ? 13.065 -4.970 7.425 1.00 81.38 89 ARG A C 1
ATOM 707 O O . ARG A 1 89 ? 12.683 -5.758 8.280 1.00 81.38 89 ARG A O 1
ATOM 714 N N . LYS A 1 90 ? 13.338 -3.703 7.731 1.00 83.88 90 LYS A N 1
ATOM 715 C CA . LYS A 1 90 ? 13.305 -3.220 9.123 1.00 83.88 90 LYS A CA 1
ATOM 716 C C . LYS A 1 90 ? 12.239 -2.162 9.385 1.00 83.88 90 LYS A C 1
ATOM 718 O O . LYS A 1 90 ? 11.966 -1.931 10.560 1.00 83.88 90 LYS A O 1
ATOM 723 N N . CYS A 1 91 ? 11.629 -1.568 8.354 1.00 85.81 91 CYS A N 1
ATOM 724 C CA . CYS A 1 91 ? 10.714 -0.423 8.474 1.00 85.81 91 CYS A CA 1
ATOM 725 C C . CYS A 1 91 ? 11.248 0.664 9.423 1.00 85.81 91 CYS A C 1
ATOM 727 O O . CYS A 1 91 ? 10.551 1.112 10.337 1.00 85.81 91 CYS A O 1
ATOM 729 N N . ARG A 1 92 ? 12.531 1.008 9.294 1.00 83.12 92 ARG A N 1
ATOM 730 C CA . ARG A 1 92 ? 13.225 1.948 10.182 1.00 83.12 92 ARG A CA 1
ATOM 731 C C . ARG A 1 92 ? 14.137 2.851 9.366 1.00 83.12 92 ARG A C 1
ATOM 733 O O . ARG A 1 92 ? 14.656 2.442 8.336 1.00 83.12 92 ARG A O 1
ATOM 740 N N . GLY A 1 93 ? 14.373 4.055 9.881 1.00 82.75 93 GLY A N 1
ATOM 741 C CA . GLY A 1 93 ? 15.188 5.059 9.200 1.00 82.75 93 GLY A CA 1
ATOM 742 C C . GLY A 1 93 ? 14.456 5.708 8.025 1.00 82.75 93 GLY A C 1
ATOM 743 O O . GLY A 1 93 ? 13.226 5.663 7.950 1.00 82.75 93 GLY A O 1
ATOM 744 N N . THR A 1 9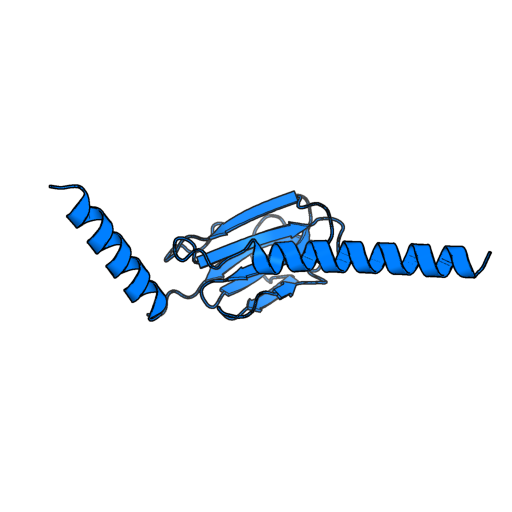4 ? 15.220 6.329 7.127 1.00 86.56 94 THR A N 1
ATOM 745 C CA . THR A 1 94 ? 14.686 7.050 5.967 1.00 86.56 94 THR A CA 1
ATOM 746 C C . THR A 1 94 ? 14.005 6.085 4.993 1.00 86.56 94 THR A C 1
ATOM 748 O O . THR A 1 94 ? 14.660 5.150 4.532 1.00 86.56 94 THR A O 1
ATOM 751 N N . PRO A 1 95 ? 12.713 6.280 4.680 1.00 86.69 95 PRO A N 1
ATOM 752 C CA . PRO A 1 95 ? 12.023 5.458 3.697 1.00 86.69 95 PRO A CA 1
ATOM 753 C C . PRO A 1 95 ? 12.474 5.778 2.272 1.00 86.69 95 PRO A C 1
ATOM 755 O O . PRO A 1 95 ? 12.795 6.921 1.951 1.00 86.69 95 PRO A O 1
ATOM 758 N N . ASP A 1 96 ? 12.452 4.767 1.407 1.00 85.88 96 ASP A N 1
ATOM 759 C CA . ASP A 1 96 ? 12.761 4.912 -0.021 1.00 85.88 96 ASP A CA 1
ATOM 760 C C . ASP A 1 96 ? 11.571 5.457 -0.815 1.00 85.88 96 ASP A C 1
ATOM 762 O O . ASP A 1 96 ? 11.742 6.023 -1.894 1.00 85.88 96 ASP A O 1
ATOM 766 N N . TYR A 1 97 ? 10.360 5.266 -0.296 1.00 84.69 97 TYR A N 1
ATOM 767 C CA . TYR A 1 97 ? 9.137 5.740 -0.917 1.00 84.69 97 TYR A CA 1
ATOM 768 C C . TYR A 1 97 ? 8.087 6.054 0.141 1.00 84.69 97 TYR A C 1
ATOM 770 O O . TYR A 1 97 ? 7.916 5.313 1.113 1.00 84.69 97 TYR A O 1
ATOM 778 N N . ASN A 1 98 ? 7.377 7.156 -0.070 1.00 85.94 98 ASN A N 1
ATOM 779 C CA . ASN A 1 98 ? 6.251 7.560 0.749 1.00 85.94 98 ASN A CA 1
ATO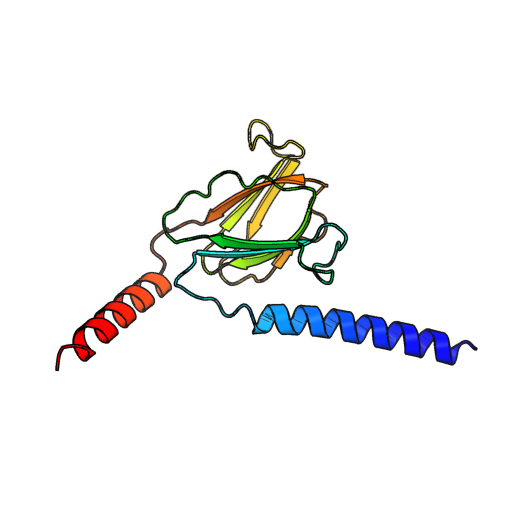M 780 C C . ASN A 1 98 ? 5.174 8.184 -0.142 1.00 85.94 98 ASN A C 1
ATOM 782 O O . ASN A 1 98 ? 5.493 9.027 -0.981 1.00 85.94 98 ASN A O 1
ATOM 786 N N . ALA A 1 99 ? 3.921 7.779 0.041 1.00 83.00 99 ALA A N 1
ATOM 787 C CA . ALA A 1 99 ? 2.791 8.320 -0.701 1.00 83.00 99 ALA A CA 1
ATOM 788 C C . ALA A 1 99 ? 1.526 8.346 0.152 1.00 83.00 99 ALA A C 1
ATOM 790 O O . ALA A 1 99 ? 1.266 7.416 0.913 1.00 83.00 99 ALA A O 1
ATOM 791 N N . THR A 1 100 ? 0.724 9.387 -0.034 1.00 82.62 100 THR A N 1
ATOM 792 C CA . THR A 1 100 ? -0.620 9.495 0.536 1.00 82.62 100 THR A CA 1
ATOM 793 C C . THR A 1 100 ? -1.640 9.156 -0.543 1.00 82.62 100 THR A C 1
ATOM 795 O O . THR A 1 100 ? -1.513 9.602 -1.683 1.00 82.62 100 THR A O 1
ATOM 798 N N . VAL A 1 101 ? -2.636 8.351 -0.189 1.00 78.88 101 VAL A N 1
ATOM 799 C CA . VAL A 1 101 ? -3.740 7.938 -1.056 1.00 78.88 101 VAL A CA 1
ATOM 800 C C . VAL A 1 101 ? -5.039 8.294 -0.350 1.00 78.88 101 VAL A C 1
ATOM 802 O O . VAL A 1 101 ? -5.266 7.835 0.770 1.00 78.88 101 VAL A O 1
ATOM 805 N N . ASN A 1 102 ? -5.878 9.106 -0.988 1.00 79.19 102 ASN A N 1
ATOM 806 C CA . ASN A 1 102 ? -7.144 9.528 -0.395 1.00 79.19 102 ASN A CA 1
ATOM 807 C C . ASN A 1 102 ? -8.181 8.398 -0.452 1.00 79.19 102 ASN A C 1
ATOM 809 O O . ASN A 1 102 ? -8.110 7.519 -1.310 1.00 79.19 102 ASN A O 1
ATOM 813 N N . HIS A 1 103 ? -9.168 8.436 0.438 1.00 71.81 103 HIS A N 1
ATOM 814 C CA . HIS A 1 103 ? -10.170 7.387 0.649 1.00 71.81 103 HIS A CA 1
ATOM 815 C C . HIS A 1 103 ? -11.025 7.008 -0.569 1.00 71.81 103 HIS A C 1
ATOM 817 O O . HIS A 1 103 ? -11.503 5.875 -0.626 1.00 71.81 103 HIS A O 1
ATOM 823 N N . ASP A 1 104 ? -11.189 7.903 -1.542 1.00 67.69 104 ASP A N 1
ATOM 824 C CA . ASP A 1 104 ? -11.933 7.636 -2.781 1.00 67.69 104 ASP A CA 1
ATOM 825 C C . ASP A 1 104 ? -11.024 7.246 -3.959 1.00 67.69 104 ASP A C 1
ATOM 827 O O . ASP A 1 104 ? -11.489 6.740 -4.988 1.00 67.69 104 ASP A O 1
ATOM 831 N N . ASP A 1 105 ? -9.711 7.401 -3.790 1.00 71.88 105 ASP A N 1
ATOM 832 C CA . ASP A 1 105 ? -8.726 7.161 -4.829 1.00 71.88 105 ASP A CA 1
ATOM 833 C C . ASP A 1 105 ? -8.280 5.695 -4.784 1.00 71.88 105 ASP A C 1
ATOM 835 O O . ASP A 1 105 ? -7.396 5.281 -4.029 1.00 71.88 105 ASP A O 1
ATOM 839 N N . LYS A 1 106 ? -8.881 4.865 -5.642 1.00 72.94 106 LYS A N 1
ATOM 840 C CA . LYS A 1 106 ? -8.290 3.560 -5.968 1.00 72.94 106 LYS A CA 1
ATOM 841 C C . LYS A 1 106 ? -7.091 3.812 -6.864 1.00 72.94 106 LYS A C 1
ATOM 843 O O . LYS A 1 106 ? -7.254 4.234 -8.003 1.00 72.94 106 LYS A O 1
ATOM 848 N N . VAL A 1 107 ? -5.894 3.542 -6.355 1.00 78.75 107 VAL A N 1
ATOM 849 C CA . VAL A 1 107 ? -4.647 3.877 -7.047 1.00 78.75 107 VAL A CA 1
ATOM 850 C C . VAL A 1 107 ? -3.795 2.635 -7.226 1.00 78.75 107 VAL A C 1
ATOM 852 O O . VAL A 1 107 ? -3.553 1.865 -6.295 1.00 78.75 107 VAL A O 1
ATOM 855 N N . CYS A 1 108 ? -3.301 2.455 -8.449 1.00 80.75 108 CYS A N 1
ATOM 856 C CA . CYS A 1 108 ? -2.120 1.640 -8.668 1.00 80.75 108 CYS A CA 1
ATOM 857 C C . CYS A 1 108 ? -0.885 2.514 -8.446 1.00 80.75 108 CYS A C 1
ATOM 859 O O . CYS A 1 108 ? -0.582 3.382 -9.265 1.00 80.75 108 CYS A O 1
ATOM 861 N N . ALA A 1 109 ? -0.159 2.268 -7.357 1.00 76.75 109 ALA A N 1
ATOM 862 C CA . ALA A 1 109 ? 1.171 2.820 -7.148 1.00 76.75 109 ALA A CA 1
ATOM 863 C C . ALA A 1 109 ? 2.160 2.030 -8.015 1.00 76.75 109 ALA A C 1
ATOM 865 O O . ALA A 1 109 ? 2.851 1.106 -7.573 1.00 76.75 109 ALA A O 1
ATOM 866 N N . ALA A 1 110 ? 2.148 2.370 -9.298 1.00 60.91 110 ALA A N 1
ATOM 867 C CA . ALA A 1 110 ? 3.130 1.949 -10.270 1.00 60.91 110 ALA A CA 1
ATOM 868 C C . ALA A 1 110 ? 4.470 2.612 -9.931 1.00 60.91 110 ALA A C 1
ATOM 870 O O . ALA A 1 110 ? 4.499 3.828 -9.768 1.00 60.91 110 ALA A O 1
ATOM 871 N N . HIS A 1 111 ? 5.574 1.857 -9.908 1.00 65.00 111 HIS A N 1
ATOM 872 C CA . HIS A 1 111 ? 6.935 2.355 -9.618 1.00 65.00 111 HIS A CA 1
ATOM 873 C C . HIS A 1 111 ? 7.268 2.566 -8.138 1.00 65.00 111 HIS A C 1
ATOM 875 O O . HIS A 1 111 ? 8.033 3.468 -7.797 1.00 65.00 111 HIS A O 1
ATOM 881 N N . ILE A 1 112 ? 6.775 1.696 -7.258 1.00 71.44 112 ILE A N 1
ATOM 882 C CA . ILE A 1 112 ? 7.409 1.566 -5.944 1.00 71.44 112 ILE A CA 1
ATOM 883 C C . ILE A 1 112 ? 8.848 1.076 -6.203 1.00 71.44 112 ILE A C 1
ATOM 885 O O . ILE A 1 112 ? 9.016 0.041 -6.858 1.00 71.44 112 ILE A O 1
ATOM 889 N N . PRO A 1 113 ? 9.895 1.810 -5.773 1.00 73.56 113 PRO A N 1
ATOM 890 C CA . PRO A 1 113 ? 11.261 1.303 -5.827 1.00 73.56 113 PRO A CA 1
ATOM 891 C C . PRO A 1 113 ? 11.302 -0.048 -5.117 1.00 73.56 113 PRO A C 1
ATOM 893 O O . PRO A 1 113 ? 10.703 -0.154 -4.048 1.00 73.56 113 PRO A O 1
ATOM 896 N N . SER A 1 114 ? 11.982 -1.045 -5.701 1.00 75.56 114 SER A N 1
ATOM 897 C CA . SER A 1 114 ? 12.067 -2.401 -5.132 1.00 75.56 114 SER A CA 1
ATOM 898 C C . SER A 1 114 ? 12.260 -2.326 -3.619 1.00 75.56 114 SER A C 1
ATOM 900 O O . SER A 1 114 ? 13.215 -1.720 -3.123 1.00 75.56 114 SER A O 1
ATOM 902 N N . GLY A 1 115 ? 11.262 -2.839 -2.908 1.00 79.75 115 GLY A N 1
ATOM 903 C CA . GLY A 1 115 ? 11.091 -2.657 -1.477 1.00 79.75 115 GLY A CA 1
ATOM 904 C C . GLY A 1 115 ? 10.928 -3.998 -0.789 1.00 79.75 115 GLY A C 1
ATOM 905 O O . GLY A 1 115 ? 10.284 -4.906 -1.305 1.00 79.75 115 GLY A O 1
ATOM 906 N N . ASN A 1 116 ? 11.477 -4.119 0.415 1.00 83.38 116 ASN A N 1
ATOM 907 C CA . ASN A 1 116 ? 11.412 -5.356 1.194 1.00 83.38 116 ASN A CA 1
ATOM 908 C C . ASN A 1 116 ? 10.577 -5.216 2.466 1.00 83.38 116 ASN A C 1
ATOM 910 O O . ASN A 1 116 ? 10.324 -6.208 3.160 1.00 83.38 116 ASN A O 1
ATOM 914 N N . SER A 1 117 ? 10.127 -4.007 2.793 1.00 87.25 117 SER A N 1
ATOM 915 C CA . SER A 1 117 ? 9.150 -3.818 3.853 1.00 87.25 117 SER A CA 1
ATOM 916 C C . SER A 1 117 ? 8.267 -2.597 3.647 1.00 87.25 117 SER A C 1
ATOM 918 O O . SER A 1 117 ? 8.640 -1.648 2.960 1.00 87.25 117 SER A O 1
ATOM 920 N N . MET A 1 118 ? 7.065 -2.654 4.219 1.00 86.31 118 MET A N 1
ATOM 921 C CA . MET A 1 118 ? 6.042 -1.626 4.050 1.00 86.31 118 MET A CA 1
ATOM 922 C C . MET A 1 118 ? 5.236 -1.420 5.335 1.00 86.31 118 MET A C 1
ATOM 924 O O . MET A 1 118 ? 4.928 -2.376 6.054 1.00 86.31 118 MET A O 1
ATOM 928 N N . VAL A 1 119 ? 4.848 -0.172 5.574 1.00 87.19 119 VAL A N 1
ATOM 929 C CA . VAL A 1 119 ? 3.873 0.258 6.584 1.00 87.19 119 VAL A CA 1
ATOM 930 C C . VAL A 1 119 ? 2.749 0.998 5.855 1.00 87.19 119 VAL A C 1
ATOM 932 O O . VAL A 1 119 ? 3.011 1.760 4.928 1.00 87.19 119 VAL A O 1
ATOM 935 N N . ILE A 1 120 ? 1.502 0.753 6.255 1.00 83.00 120 ILE A N 1
ATOM 936 C CA . ILE A 1 120 ? 0.307 1.421 5.729 1.00 83.00 120 ILE A CA 1
ATOM 937 C C . ILE A 1 120 ? -0.445 2.046 6.906 1.00 83.00 120 ILE A C 1
ATOM 939 O O . ILE A 1 120 ? -1.178 1.372 7.627 1.00 83.00 120 ILE A O 1
ATOM 943 N N . SER A 1 121 ? -0.280 3.342 7.109 1.00 80.88 121 SER A N 1
ATOM 944 C CA . SER A 1 121 ? -1.020 4.067 8.137 1.00 80.88 121 SER A CA 1
ATOM 945 C C . SER A 1 121 ? -2.246 4.705 7.514 1.00 80.88 121 SER A C 1
ATOM 947 O O . SER A 1 121 ? -2.096 5.464 6.572 1.00 80.88 121 SER A O 1
ATOM 949 N N . CYS A 1 122 ? -3.436 4.435 8.032 1.00 78.50 122 CYS A N 1
ATOM 950 C CA . CYS A 1 122 ? -4.649 5.117 7.593 1.00 78.50 122 CYS A CA 1
ATOM 951 C C . CYS A 1 122 ? -5.156 6.024 8.706 1.00 78.50 122 CYS A C 1
ATOM 953 O O . CYS A 1 122 ? -5.146 5.610 9.869 1.00 78.50 122 CYS A O 1
ATOM 955 N N . ASP A 1 123 ? -5.558 7.236 8.344 1.00 71.06 123 ASP A N 1
ATOM 956 C CA . ASP A 1 123 ? -6.118 8.205 9.270 1.00 71.06 123 ASP A CA 1
ATOM 957 C C . ASP A 1 123 ? -7.538 7.778 9.664 1.00 71.06 123 ASP A C 1
ATOM 959 O O . ASP A 1 123 ? -8.343 7.408 8.808 1.00 71.06 123 ASP A O 1
ATOM 963 N N . ASP A 1 124 ? -7.827 7.757 10.966 1.00 63.28 124 ASP A N 1
ATOM 964 C CA . ASP A 1 124 ? -9.164 7.432 11.490 1.00 63.28 124 ASP A CA 1
ATOM 965 C C . ASP A 1 124 ? -9.926 8.692 11.915 1.00 63.28 124 ASP A C 1
ATOM 967 O O . ASP A 1 124 ? -10.980 8.579 12.549 1.00 63.28 124 ASP A O 1
ATOM 971 N N . ASP A 1 125 ? -9.417 9.881 11.569 1.00 56.59 125 ASP A N 1
ATOM 972 C C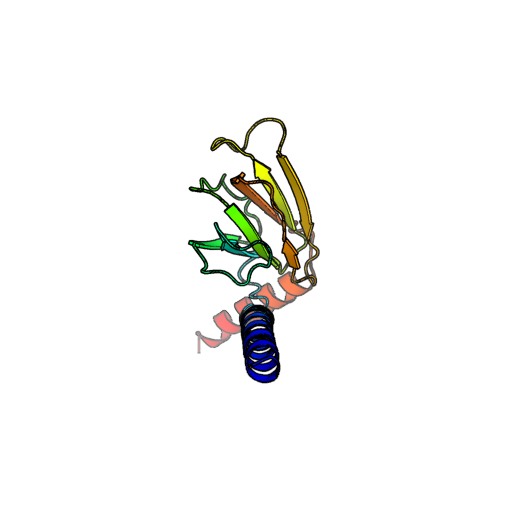A . ASP A 1 125 ? -10.110 11.143 11.791 1.00 56.59 125 ASP A CA 1
ATOM 973 C C . ASP A 1 125 ? -11.569 11.036 11.326 1.00 56.59 125 ASP A C 1
ATOM 975 O O . ASP A 1 125 ? -11.879 10.643 10.202 1.00 56.59 125 ASP A O 1
ATOM 979 N N . SER A 1 126 ? -12.462 11.302 12.283 1.00 50.53 126 SER A N 1
ATOM 980 C CA . SER A 1 126 ? -13.910 11.059 12.302 1.00 50.53 126 SER A CA 1
ATOM 981 C C . SER A 1 126 ? -14.620 11.132 10.938 1.00 50.53 126 SER A C 1
ATOM 983 O O . SER A 1 126 ? -15.294 12.111 10.624 1.00 50.53 126 SER A O 1
ATOM 985 N N . ASN A 1 127 ? -14.542 10.062 10.146 1.00 48.03 127 ASN A N 1
ATOM 986 C CA . ASN A 1 127 ? -15.170 9.994 8.829 1.00 48.03 127 ASN A CA 1
ATOM 987 C C . ASN A 1 127 ? -16.661 9.578 8.955 1.00 48.03 127 ASN A C 1
ATOM 989 O O . ASN A 1 127 ? -16.971 8.577 9.619 1.00 48.03 127 ASN A O 1
ATOM 993 N N . PRO A 1 128 ? -17.612 10.291 8.316 1.00 53.78 128 PRO A N 1
ATOM 994 C CA . PRO A 1 128 ? -19.046 9.972 8.348 1.00 53.78 128 PRO A CA 1
ATOM 995 C C . PRO A 1 128 ? -19.404 8.545 7.882 1.00 53.78 128 PRO A C 1
ATOM 997 O O . PRO A 1 128 ? -20.399 7.984 8.351 1.00 53.78 128 PRO A O 1
ATOM 1000 N N . ALA A 1 129 ? -18.585 7.897 7.048 1.00 51.88 129 ALA A N 1
ATOM 1001 C CA . ALA A 1 129 ? -18.793 6.501 6.639 1.00 51.88 129 ALA A CA 1
ATOM 1002 C C . ALA A 1 129 ? -18.595 5.494 7.797 1.00 51.88 129 ALA A C 1
ATOM 1004 O O . ALA A 1 129 ? -19.265 4.460 7.863 1.00 51.88 129 ALA A O 1
ATOM 1005 N N . VAL A 1 130 ? -17.734 5.810 8.774 1.00 52.38 130 VAL A N 1
ATOM 1006 C CA . VAL A 1 130 ? -17.533 5.000 9.995 1.00 52.38 130 VAL A CA 1
ATOM 1007 C C . VAL A 1 130 ? -18.726 5.113 10.927 1.00 52.38 130 VAL A C 1
ATOM 1009 O O . VAL A 1 130 ? -19.103 4.135 11.580 1.00 52.38 130 VAL A O 1
ATOM 1012 N N . ALA A 1 131 ? -19.332 6.302 10.990 1.00 57.91 131 ALA A N 1
ATOM 1013 C CA . ALA A 1 131 ? -20.573 6.508 11.720 1.00 57.91 131 ALA A CA 1
ATOM 1014 C C . ALA A 1 131 ? -21.679 5.610 11.143 1.00 57.91 131 ALA A C 1
ATOM 1016 O O . ALA A 1 131 ? -22.296 4.863 11.903 1.00 57.91 131 ALA A O 1
ATOM 1017 N N . GLN A 1 132 ? -21.829 5.565 9.813 1.00 59.22 132 GLN A N 1
ATOM 1018 C CA . GLN A 1 132 ? -22.778 4.671 9.134 1.00 59.22 132 GLN A CA 1
ATOM 1019 C C . GLN A 1 132 ? -22.489 3.182 9.392 1.00 59.22 132 GLN A C 1
ATOM 1021 O O . GLN A 1 132 ? -23.382 2.457 9.828 1.00 59.22 132 GLN A O 1
ATOM 1026 N N . TYR A 1 133 ? -21.238 2.719 9.254 1.00 59.16 133 TYR A N 1
ATOM 1027 C CA . TYR A 1 133 ? -20.876 1.327 9.573 1.00 59.16 133 TYR A CA 1
ATOM 1028 C C . TYR A 1 133 ? -21.178 0.958 11.038 1.00 59.16 133 TYR A C 1
ATOM 1030 O O . TYR A 1 133 ? -21.705 -0.124 11.326 1.00 59.16 133 TYR A O 1
ATOM 1038 N N . ARG A 1 134 ? -20.868 1.852 11.990 1.00 63.62 134 ARG A N 1
ATOM 1039 C CA . ARG A 1 134 ? -21.192 1.657 13.415 1.00 63.62 134 ARG A CA 1
ATOM 1040 C C . ARG A 1 134 ? -22.701 1.575 13.638 1.00 63.62 134 ARG A C 1
ATOM 1042 O O . ARG A 1 134 ? -23.131 0.787 14.485 1.00 63.62 134 ARG A O 1
ATOM 1049 N N . GLU A 1 135 ? -23.500 2.353 12.915 1.00 61.97 135 GLU A N 1
ATOM 1050 C CA . GLU A 1 135 ? -24.960 2.281 12.985 1.00 61.97 135 GLU A CA 1
ATOM 1051 C C . GLU A 1 135 ? -25.518 0.979 12.407 1.00 61.97 135 GLU A C 1
ATOM 1053 O O . GLU A 1 135 ? -26.312 0.309 13.077 1.00 61.97 135 GLU A O 1
ATOM 1058 N N . ASP A 1 136 ? -25.063 0.561 11.230 1.00 59.31 136 ASP A N 1
ATOM 1059 C CA . ASP A 1 136 ? -25.541 -0.659 10.572 1.00 59.31 136 ASP A CA 1
ATOM 1060 C C . ASP A 1 136 ? -25.191 -1.916 11.378 1.00 59.31 136 ASP A C 1
ATOM 1062 O O . ASP A 1 136 ? -26.029 -2.802 11.579 1.00 59.31 136 ASP A O 1
ATOM 1066 N N . HIS A 1 137 ? -23.994 -1.964 11.973 1.00 58.22 137 HIS A N 1
ATOM 1067 C CA . HIS A 1 137 ? -23.610 -3.055 12.872 1.00 58.22 137 HIS A CA 1
ATOM 1068 C C . HIS A 1 137 ? -24.341 -3.033 14.223 1.00 58.22 137 HIS A C 1
ATOM 1070 O O . HIS A 1 137 ? -24.525 -4.094 14.835 1.00 58.22 137 HIS A O 1
ATOM 1076 N N . LYS A 1 138 ? -24.794 -1.866 14.701 1.00 58.72 138 LYS A N 1
ATOM 1077 C CA . LYS A 1 138 ? -25.700 -1.782 15.860 1.00 58.72 138 LYS A CA 1
ATOM 1078 C C . LYS A 1 138 ? -27.106 -2.280 15.504 1.00 58.72 138 LYS A C 1
ATOM 1080 O O . LYS A 1 138 ? -27.705 -2.987 16.318 1.00 58.72 138 LYS A O 1
ATOM 1085 N N . LYS A 1 139 ? -27.615 -1.983 14.302 1.00 54.53 139 LYS A N 1
ATOM 1086 C CA . LYS A 1 139 ? -28.924 -2.459 13.811 1.00 54.53 139 LYS A CA 1
ATOM 1087 C C . LYS A 1 139 ? -28.941 -3.979 13.598 1.00 54.53 139 LYS A C 1
ATOM 1089 O O . LYS A 1 139 ? -29.846 -4.650 14.090 1.00 54.53 139 LYS A O 1
ATOM 1094 N N . GLY A 1 140 ? -27.890 -4.552 13.005 1.00 51.41 140 GLY A N 1
ATOM 1095 C CA . GLY A 1 140 ? -27.769 -6.006 12.807 1.00 51.41 140 GLY A CA 1
ATOM 1096 C C . GLY A 1 140 ? -27.703 -6.825 14.107 1.00 51.41 140 GLY A C 1
ATOM 1097 O O . GLY A 1 140 ? -28.181 -7.957 14.150 1.00 51.41 140 GLY A O 1
ATOM 1098 N N . LYS A 1 141 ? -27.170 -6.256 15.199 1.00 50.31 141 LYS A N 1
ATOM 1099 C CA . LYS A 1 141 ? -27.191 -6.899 16.528 1.00 50.31 141 LYS A CA 1
ATOM 1100 C C . LYS A 1 141 ? -28.553 -6.828 17.221 1.00 50.31 141 LYS A C 1
ATOM 1102 O O . LYS A 1 141 ? -28.857 -7.723 18.004 1.00 50.31 141 LYS A O 1
ATOM 1107 N N . LYS A 1 142 ? -29.365 -5.799 16.951 1.00 48.91 142 LYS A N 1
ATOM 1108 C CA . LYS A 1 142 ? -30.726 -5.693 17.503 1.00 48.91 142 LYS A CA 1
ATOM 1109 C C . LYS A 1 142 ? -31.690 -6.691 16.854 1.00 48.91 142 LYS A C 1
ATOM 1111 O O . LYS A 1 142 ? -32.485 -7.285 17.566 1.00 48.91 142 LYS A O 1
ATOM 1116 N N . ASN A 1 143 ? -31.544 -6.967 15.557 1.00 48.88 143 ASN A N 1
ATOM 1117 C CA . ASN A 1 143 ? -32.422 -7.906 14.842 1.00 48.88 143 ASN A CA 1
ATOM 1118 C C . ASN A 1 143 ? -32.134 -9.394 15.107 1.00 48.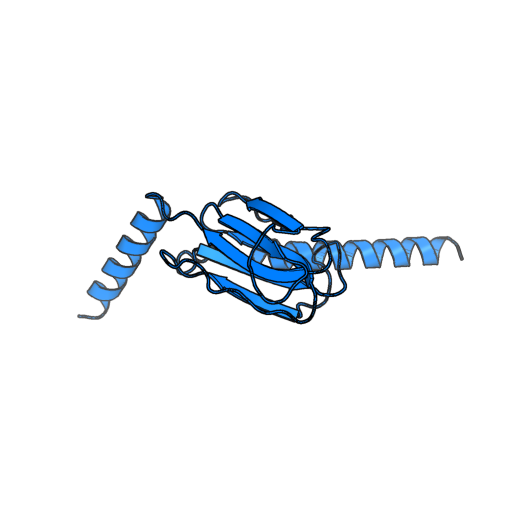88 143 ASN A C 1
ATOM 1120 O O . ASN A 1 143 ? -32.907 -10.239 14.679 1.00 48.88 143 ASN A O 1
ATOM 1124 N N . LYS A 1 144 ? -31.048 -9.739 15.812 1.00 45.75 144 LYS A N 1
ATOM 1125 C CA . LYS A 1 144 ? -30.713 -11.134 16.162 1.00 45.75 144 LYS A CA 1
ATOM 1126 C C . LYS A 1 144 ? -31.215 -11.548 17.556 1.00 45.75 144 LYS A C 1
ATOM 1128 O O . LYS A 1 144 ? -30.777 -12.566 18.082 1.00 45.75 144 LYS A O 1
ATOM 1133 N N . LYS A 1 145 ? -32.057 -10.716 18.179 1.00 44.59 145 LYS A N 1
ATOM 1134 C CA . LYS A 1 145 ? -32.584 -10.897 19.540 1.00 44.59 145 LYS A CA 1
ATOM 1135 C C . LYS A 1 145 ? -34.115 -10.989 19.621 1.00 44.59 145 LYS A C 1
ATOM 1137 O O . LYS A 1 145 ? -34.628 -10.916 20.733 1.00 44.59 145 LYS A O 1
ATOM 1142 N N . ASN A 1 146 ? -34.801 -11.181 18.493 1.00 39.59 146 ASN A N 1
ATOM 1143 C CA . ASN A 1 146 ? -36.212 -11.575 18.462 1.00 39.59 146 ASN A CA 1
ATOM 1144 C C . ASN A 1 146 ? -36.337 -12.990 17.913 1.00 39.59 146 ASN A C 1
ATOM 1146 O O . ASN A 1 146 ? -35.733 -13.234 16.844 1.00 39.59 146 ASN A O 1
#

Sequence (146 aa):
MKFSIIVILACIYLVQAASLFERYIGNKVNYKYSAKVDLFDMSKECNGARIKSINVKPNKYTQCHHLSDIASAFIAPSYDCTITVWKDRKCRGTPDYNATVNHDDKVCAAHIPSGNSMVISCDDDSNPAVAQYREDHKKGKKNKKN

pLDDT: mean 71.73, std 12.05, range [39.59, 89.5]

Radius of gyration: 18.34 Å; chains: 1; bounding box: 52×23×60 Å